Protein 5DN4 (pdb70)

Sequence (159 aa):
MDSKDFLARLSLPARLASEQSGVPHHLILAQAALESGWGQRQILRENGEPSYNVFGVKATASWKGPVTEITTTKKVKAKFRVYSSYLEALSDYVALLTRNPRYAAVTTAATAEQGAVALQNAGYATDPNYARKLTSMIQQLKAMSEKVSKTYSANLDNL

InterPro domains:
  IPR002901 Mannosyl-glycoprotein endo-beta-N-acetylglucosamidase-like domain [PF01832] (163-298)
  IPR002901 Mannosyl-glycoprotein endo-beta-N-acetylglucosamidase-like domain [SM00047] (145-309)
  IPR013377 Peptidoglycan hydrolase FlgJ [TIGR02541] (12-298)
  IPR019301 Flagellar protein FlgJ, N-terminal [PF10135] (50-97)
  IPR051056 Glycosyl Hydrolase Family 73 [PTHR33308] (36-301)

Secondary structure (DSSP, 8-state):
--HHHHHHHHHHHHHHHHHHH---HHHHHHHHHHHHTTTTS--B-TTS-B---TT-PBP-TT--S-EEEEEE---EEEEEE--SSHHHHHHHHHHHHHHSGGGHHHHT-SSHHHHHHHHHHHTS-SSHHHHHHHHHHHHHHHHHHHHHHHHHHHHHT--

Structure (mmCIF, N/CA/C/O backbone):
data_5DN4
#
_entry.id   5DN4
#
_cell.length_a   38.790
_cell.length_b   43.630
_cell.length_c   107.930
_cell.angle_alpha   90.00
_cell.angle_beta   90.00
_cell.angle_gamma   90.00
#
_symmetry.space_group_name_H-M   'P 21 21 21'
#
loop_
_entity.id
_entity.type
_entity.pdbx_description
1 polymer 'Peptidoglycan hydrolase FlgJ'
2 non-polymer 'IODIDE ION'
3 non-polymer 'CHLORIDE ION'
4 water water
#
loop_
_atom_site.group_PDB
_atom_site.id
_atom_site.type_symbol
_atom_site.label_atom_id
_atom_site.label_alt_id
_atom_site.label_comp_id
_atom_site.label_asym_id
_atom_site.label_entity_id
_atom_site.label_seq_id
_atom_site.pdbx_PDB_ins_code
_atom_site.Cartn_x
_atom_site.Cartn_y
_atom_site.Cartn_z
_atom_site.occupancy
_atom_site.B_iso_or_equiv
_atom_site.auth_seq_id
_atom_site.auth_comp_id
_atom_site.auth_asym_id
_atom_site.auth_atom_id
_atom_site.pdbx_PDB_model_num
ATOM 1 N N . MET A 1 1 ? 27.536 39.837 31.332 1.00 39.86 -1 MET A N 1
ATOM 2 C CA . MET A 1 1 ? 28.464 39.175 30.374 1.00 42.03 -1 MET A CA 1
ATOM 3 C C . MET A 1 1 ? 27.908 39.329 28.949 1.00 38.09 -1 MET A C 1
ATOM 4 O O . MET A 1 1 ? 26.856 39.981 28.748 1.00 30.49 -1 MET A O 1
ATOM 20 N N . ASP A 1 2 ? 28.596 38.757 27.957 1.00 29.81 0 ASP A N 1
ATOM 21 C CA . ASP A 1 2 ? 28.102 38.852 26.573 1.00 26.34 0 ASP A CA 1
ATOM 22 C C . ASP A 1 2 ? 26.799 38.053 26.472 1.00 21.18 0 ASP A C 1
ATOM 23 O O . ASP A 1 2 ? 26.646 37.030 27.131 1.00 21.33 0 ASP A O 1
ATOM 32 N N . SER A 1 3 ? 25.884 38.530 25.645 1.00 20.76 1 SER A N 1
ATOM 33 C CA . SER A 1 3 ? 24.593 37.868 25.499 1.00 20.28 1 SER A CA 1
ATOM 34 C C . SER A 1 3 ? 24.737 36.401 25.085 1.00 21.48 1 SER A C 1
ATOM 35 O O . SER A 1 3 ? 24.007 35.551 25.570 1.00 19.41 1 SER A O 1
ATOM 43 N N . LYS A 1 4 ? 25.655 36.100 24.174 1.00 18.30 2 LYS A N 1
ATOM 44 C CA . LYS A 1 4 ? 25.845 34.711 23.739 1.00 24.89 2 LYS A CA 1
ATOM 45 C C . LYS A 1 4 ? 26.297 33.827 24.882 1.00 19.73 2 LYS A C 1
ATOM 46 O O . LYS A 1 4 ? 25.836 32.704 25.005 1.00 21.11 2 LYS A O 1
ATOM 65 N N . ASP A 1 5 ? 27.182 34.350 25.718 1.00 19.39 3 ASP A N 1
ATOM 66 C CA . ASP A 1 5 ? 27.700 33.596 26.857 1.00 22.26 3 ASP A CA 1
ATOM 67 C C . ASP A 1 5 ? 26.596 33.359 27.881 1.00 21.56 3 ASP A C 1
ATOM 68 O O . ASP A 1 5 ? 26.480 32.274 28.425 1.00 21.62 3 ASP A O 1
ATOM 77 N N . PHE A 1 6 ? 25.785 34.390 28.116 1.00 19.05 4 PHE A N 1
ATOM 78 C CA . PHE A 1 6 ? 24.669 34.300 29.047 1.00 21.59 4 PHE A CA 1
ATOM 79 C C . PHE A 1 6 ? 23.707 33.218 28.589 1.00 20.81 4 PHE A C 1
ATOM 80 O O . PHE A 1 6 ? 23.361 32.338 29.374 1.00 19.69 4 PHE A O 1
ATOM 97 N N . LEU A 1 7 ? 23.303 33.259 27.320 1.00 17.72 5 LEU A N 1
ATOM 98 C CA . LEU A 1 7 ? 22.387 32.274 26.782 1.00 20.14 5 LEU A CA 1
ATOM 99 C C . LEU A 1 7 ? 23.005 30.873 26.910 1.00 21.01 5 LEU A C 1
ATOM 100 O O . LEU A 1 7 ? 22.322 29.916 27.238 1.00 20.16 5 LEU A O 1
ATOM 116 N N . ALA A 1 8 ? 24.301 30.751 26.650 1.00 17.90 6 ALA A N 1
ATOM 117 C CA . ALA A 1 8 ? 24.934 29.436 26.727 1.00 21.21 6 ALA A CA 1
ATOM 118 C C . ALA A 1 8 ? 24.915 28.862 28.149 1.00 19.70 6 ALA A C 1
ATOM 119 O O . ALA A 1 8 ? 24.770 27.647 28.330 1.00 23.24 6 ALA A O 1
ATOM 126 N N . ARG A 1 9 ? 25.033 29.729 29.147 1.00 18.06 7 ARG A N 1
ATOM 127 C CA . ARG A 1 9 ? 25.013 29.320 30.544 1.00 19.14 7 ARG A CA 1
ATOM 128 C C . ARG A 1 9 ? 23.625 29.008 31.065 1.00 20.43 7 ARG A C 1
ATOM 129 O O . ARG A 1 9 ? 23.478 28.177 31.941 1.00 23.20 7 ARG A O 1
ATOM 150 N N . LEU A 1 10 ? 22.617 29.711 30.564 1.00 17.05 8 LEU A N 1
ATOM 151 C CA . LEU A 1 10 ? 21.295 29.672 31.210 1.00 19.57 8 LEU A CA 1
ATOM 152 C C . LEU A 1 10 ? 20.272 28.879 30.422 1.00 19.90 8 LEU A C 1
ATOM 153 O O . LEU A 1 10 ? 19.214 28.556 30.954 1.00 17.15 8 LEU A O 1
ATOM 169 N N . SER A 1 11 ? 20.551 28.573 29.160 1.00 18.72 9 SER A N 1
ATOM 170 C CA . SER A 1 11 ? 19.553 27.880 28.354 1.00 22.80 9 SER A CA 1
ATOM 171 C C . SER A 1 11 ? 19.100 26.549 28.995 1.00 20.19 9 SER A C 1
ATOM 172 O O . SER A 1 11 ? 17.902 26.302 29.149 1.00 19.52 9 SER A O 1
ATOM 180 N N . LEU A 1 12 ? 20.035 25.690 29.369 1.00 17.18 10 LEU A N 1
ATOM 181 C CA . LEU A 1 12 ? 19.671 24.378 29.896 1.00 21.37 10 LEU A CA 1
ATOM 182 C C . LEU A 1 12 ? 18.928 24.500 31.240 1.00 19.92 10 LEU A C 1
ATOM 183 O O . LEU A 1 12 ? 17.853 23.936 31.378 1.00 21.17 10 LEU A O 1
ATOM 199 N N . PRO A 1 13 ? 19.483 25.252 32.219 1.00 18.80 11 PRO A N 1
ATOM 200 C CA . PRO A 1 13 ? 18.683 25.402 33.447 1.00 21.69 11 PRO A CA 1
ATOM 201 C C . PRO A 1 13 ? 17.290 26.014 33.243 1.00 21.67 11 PRO A C 1
ATOM 202 O O . PRO A 1 13 ? 16.343 25.580 33.933 1.00 21.41 11 PRO A O 1
ATOM 213 N N . ALA A 1 14 ? 17.121 26.958 32.321 1.00 19.52 12 ALA A N 1
ATOM 214 C CA . ALA A 1 14 ? 15.776 27.507 32.070 1.00 17.73 12 ALA A CA 1
ATOM 215 C C . ALA A 1 14 ? 14.854 26.461 31.450 1.00 19.20 12 ALA A C 1
ATOM 216 O O . ALA A 1 14 ? 13.648 26.386 31.766 1.00 18.50 12 ALA A O 1
ATOM 223 N N . ARG A 1 15 ? 15.401 25.633 30.576 1.00 19.14 13 ARG A N 1
ATOM 224 C CA . ARG A 1 15 ? 14.596 24.562 29.978 1.00 19.27 13 ARG A CA 1
ATOM 225 C C . ARG A 1 15 ? 14.100 23.608 31.047 1.00 18.45 13 ARG A C 1
ATOM 226 O O . ARG A 1 15 ? 12.928 23.224 31.058 1.00 19.07 13 ARG A O 1
ATOM 247 N N . LEU A 1 16 ? 14.995 23.203 31.943 1.00 17.33 14 LEU A N 1
ATOM 248 C CA . LEU A 1 16 ? 14.643 22.256 32.993 1.00 21.42 14 LEU A CA 1
ATOM 249 C C . LEU A 1 16 ? 13.658 22.879 33.973 1.00 21.97 14 LEU A C 1
ATOM 250 O O . LEU A 1 16 ? 12.672 22.246 34.359 1.00 21.39 14 LEU A O 1
ATOM 266 N N . ALA A 1 17 ? 13.881 24.134 34.340 1.00 19.67 15 ALA A N 1
ATOM 267 C CA . ALA A 1 17 ? 12.921 24.842 35.193 1.00 20.67 15 ALA A CA 1
ATOM 268 C C . ALA A 1 17 ? 11.545 24.960 34.513 1.00 23.16 15 ALA A C 1
ATOM 269 O O . ALA A 1 17 ? 10.492 24.867 35.177 1.00 21.88 15 ALA A O 1
ATOM 276 N N . SER A 1 18 ? 11.532 25.188 33.203 1.00 17.44 16 SER A N 1
ATOM 277 C CA . SER A 1 18 ? 10.299 25.229 32.438 1.00 19.85 16 SER A CA 1
ATOM 278 C C . SER A 1 18 ? 9.564 23.882 32.474 1.00 22.67 16 SER A C 1
ATOM 279 O O . SER A 1 18 ? 8.333 23.845 32.623 1.00 22.23 16 SER A O 1
ATOM 287 N N . GLU A 1 19 ? 10.302 22.777 32.328 1.00 21.21 17 GLU A N 1
ATOM 288 C CA . GLU A 1 19 ? 9.682 21.446 32.429 1.00 21.18 17 GLU A CA 1
ATOM 289 C C . GLU A 1 19 ? 9.042 21.198 33.791 1.00 23.87 17 GLU A C 1
ATOM 290 O O . GLU A 1 19 ? 7.954 20.605 33.875 1.00 25.80 17 GLU A O 1
ATOM 302 N N . GLN A 1 20 ? 9.694 21.655 34.843 1.00 22.93 18 GLN A N 1
ATOM 303 C CA . GLN A 1 20 ? 9.211 21.449 36.215 1.00 24.20 18 GLN A CA 1
ATOM 304 C C . GLN A 1 20 ? 7.915 22.231 36.458 1.00 29.39 18 GLN A C 1
ATOM 305 O O . GLN A 1 20 ? 6.991 21.725 37.084 1.00 28.82 18 GLN A O 1
ATOM 319 N N . SER A 1 21 ? 7.843 23.449 35.928 1.00 23.19 19 SER A N 1
ATOM 320 C C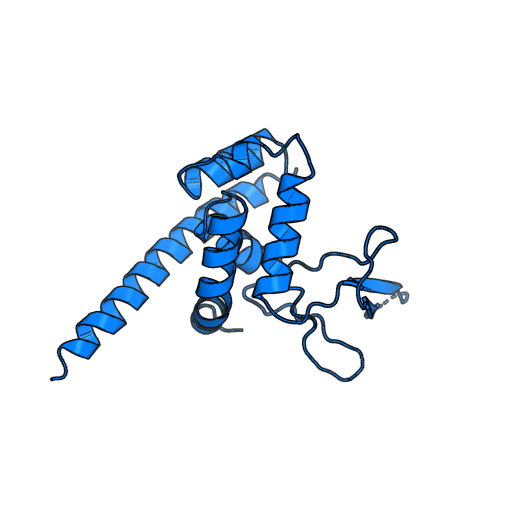A . SER A 1 21 ? 6.808 24.422 36.336 1.00 23.07 19 SER A CA 1
ATOM 321 C C . SER A 1 21 ? 5.711 24.685 35.321 1.00 23.41 19 SER A C 1
ATOM 322 O O . SER A 1 21 ? 4.620 25.169 35.685 1.00 25.08 19 SER A O 1
ATOM 330 N N . GLY A 1 22 ? 5.973 24.382 34.053 1.00 21.47 20 GLY A N 1
ATOM 331 C CA . GLY A 1 22 ? 5.130 24.822 32.959 1.00 23.18 20 GLY A CA 1
ATOM 332 C C . GLY A 1 22 ? 5.345 26.237 32.426 1.00 22.83 20 GLY A C 1
ATOM 333 O O . GLY A 1 22 ? 4.785 26.597 31.393 1.00 24.15 20 GLY A O 1
ATOM 337 N N . VAL A 1 23 ? 6.125 27.056 33.125 1.00 21.88 21 VAL A N 1
ATOM 338 C CA . VAL A 1 23 ? 6.463 28.400 32.647 1.00 22.05 21 VAL A CA 1
ATOM 339 C C . VAL A 1 23 ? 7.314 28.256 31.375 1.00 24.04 21 VAL A C 1
ATOM 340 O O . VAL A 1 23 ? 8.292 27.523 31.399 1.00 22.33 21 VAL A O 1
ATOM 353 N N . PRO A 1 24 ? 6.951 28.929 30.270 1.00 21.13 22 PRO A N 1
ATOM 354 C CA . PRO A 1 24 ? 7.720 28.763 29.030 1.00 20.70 22 PRO A CA 1
ATOM 355 C C . PRO A 1 24 ? 9.234 29.044 29.168 1.00 20.88 22 PRO A C 1
ATOM 356 O O . PRO A 1 24 ? 9.692 30.014 29.814 1.00 19.97 22 PRO A O 1
ATOM 367 N N . HIS A 1 25 ? 9.997 28.135 28.564 1.00 20.64 23 HIS A N 1
ATOM 368 C CA . HIS A 1 25 ? 11.4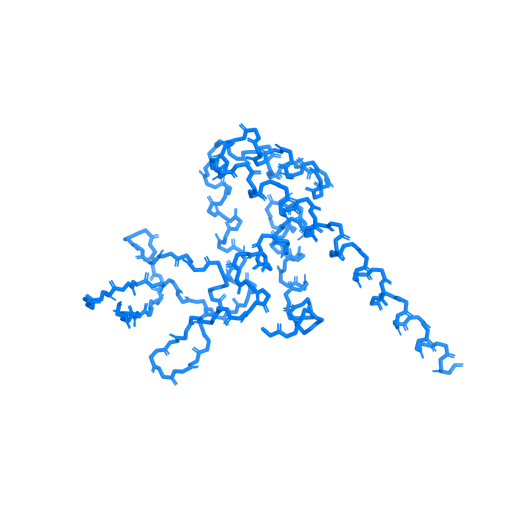71 28.177 28.511 1.00 22.02 23 HIS A CA 1
ATOM 369 C C . HIS A 1 25 ? 12.013 29.582 28.241 1.00 22.61 23 HIS A C 1
ATOM 370 O O . HIS A 1 25 ? 12.787 30.147 29.039 1.00 17.62 23 HIS A O 1
ATOM 384 N N . HIS A 1 26 ? 11.616 30.166 27.119 1.00 19.21 24 HIS A N 1
ATOM 385 C CA . HIS A 1 26 ? 12.188 31.450 26.754 1.00 20.30 24 HIS A CA 1
ATOM 386 C C . HIS A 1 26 ? 11.579 32.611 27.529 1.00 20.54 24 HIS A C 1
ATOM 387 O O . HIS A 1 26 ? 12.145 33.681 27.536 1.00 19.64 24 HIS A O 1
ATOM 401 N N . LEU A 1 27 ? 10.457 32.416 28.222 1.00 20.10 25 LEU A N 1
ATOM 402 C CA . LEU A 1 27 ? 10.000 33.473 29.108 1.00 18.76 25 LEU A CA 1
ATOM 403 C C . LEU A 1 27 ? 10.929 33.610 30.318 1.00 16.52 25 LEU A C 1
ATOM 404 O O . LEU A 1 27 ? 11.294 34.726 30.700 1.00 17.59 25 LEU A O 1
ATOM 420 N N . ILE A 1 28 ? 11.277 32.481 30.938 1.00 18.73 26 ILE A N 1
ATOM 421 C CA . ILE A 1 28 ? 12.233 32.450 32.044 1.00 16.63 26 ILE A CA 1
ATOM 422 C C . ILE A 1 28 ? 13.548 33.090 31.610 1.00 18.05 26 ILE A C 1
ATOM 423 O O . ILE A 1 28 ? 14.118 33.927 32.331 1.00 16.90 26 ILE A O 1
ATOM 439 N N . LEU A 1 29 ? 14.020 32.692 30.434 1.00 19.79 27 LEU A N 1
ATOM 440 C CA . LEU A 1 29 ? 15.307 33.207 29.944 1.00 19.51 27 LEU A CA 1
ATOM 441 C C . LEU A 1 29 ? 15.249 34.697 29.720 1.00 20.92 27 LEU A C 1
ATOM 442 O O . LEU A 1 29 ? 16.176 35.437 30.055 1.00 18.77 27 LEU A O 1
ATOM 458 N N . ALA A 1 30 ? 14.151 35.139 29.106 1.00 19.11 28 ALA A N 1
ATOM 459 C CA . ALA A 1 30 ? 13.986 36.547 28.810 1.00 18.03 28 ALA A CA 1
ATOM 460 C C . ALA A 1 30 ? 13.938 37.343 30.087 1.00 18.61 28 ALA A C 1
ATOM 461 O O . ALA A 1 30 ? 14.591 38.386 30.182 1.00 18.55 28 ALA A O 1
ATOM 468 N N . GLN A 1 31 ? 13.157 36.907 31.081 1.00 18.01 29 GLN A N 1
ATOM 469 C CA . GLN A 1 31 ? 13.122 37.649 32.318 1.00 16.51 29 GLN A CA 1
ATOM 470 C C .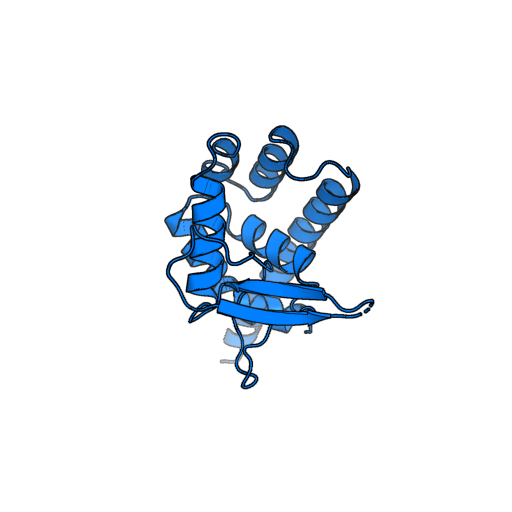 GLN A 1 31 ? 14.477 37.666 33.020 1.00 19.77 29 GLN A C 1
ATOM 471 O O . GLN A 1 31 ? 14.872 38.677 33.591 1.00 19.37 29 GLN A O 1
ATOM 485 N N . ALA A 1 32 ? 15.205 36.560 32.949 1.00 20.34 30 ALA A N 1
ATOM 486 C CA . ALA A 1 32 ? 16.517 36.513 33.581 1.00 17.63 30 ALA A CA 1
ATOM 487 C C . ALA A 1 32 ? 17.502 37.462 32.870 1.00 18.58 30 ALA A C 1
ATOM 488 O O . ALA A 1 32 ? 18.246 38.198 33.525 1.00 21.04 30 ALA A O 1
ATOM 495 N N . ALA A 1 33 ? 17.507 37.437 31.548 1.00 19.37 31 ALA A N 1
ATOM 496 C CA . ALA A 1 33 ? 18.384 38.333 30.773 1.00 19.90 31 ALA A CA 1
ATOM 497 C C . ALA A 1 33 ? 18.037 39.771 31.063 1.00 20.59 31 ALA A C 1
ATOM 498 O O . ALA A 1 33 ? 18.892 40.625 31.331 1.00 20.47 31 ALA A O 1
ATOM 505 N N . LEU A 1 34 ? 16.740 40.051 31.019 1.00 21.52 32 LEU A N 1
ATOM 506 C CA . LEU A 1 34 ? 16.311 41.392 31.146 1.00 22.64 32 LEU A CA 1
ATOM 507 C C . LEU A 1 34 ? 16.661 41.918 32.517 1.00 24.65 32 LEU A C 1
ATOM 508 O O . LEU A 1 34 ? 17.272 42.986 32.643 1.00 26.26 32 LEU A O 1
ATOM 524 N N . GLU A 1 35 ? 16.341 41.163 33.564 1.00 23.74 33 GLU A N 1
ATOM 525 C CA . GLU A 1 35 ? 16.498 41.673 34.902 1.00 24.22 33 GLU A CA 1
ATOM 526 C C . GLU A 1 35 ? 17.942 41.640 35.440 1.00 29.76 33 GLU A C 1
ATOM 527 O O . GLU A 1 35 ? 18.277 42.408 36.328 1.00 27.76 33 GLU A O 1
ATOM 539 N N . SER A 1 36 ? 18.811 40.799 34.879 1.00 26.63 34 SER A N 1
ATOM 540 C CA . SER A 1 36 ? 20.191 40.745 35.324 1.00 25.76 34 SER A CA 1
ATOM 541 C C . SER A 1 36 ? 21.128 41.527 34.414 1.00 23.01 34 SER A C 1
ATOM 542 O O . SER A 1 36 ? 22.335 41.548 34.669 1.00 24.63 34 SER A O 1
ATOM 550 N N . GLY A 1 37 ? 20.591 42.105 33.339 1.00 21.01 35 GLY A N 1
ATOM 551 C CA . GLY A 1 37 ? 21.412 42.685 32.296 1.00 25.02 35 GLY A CA 1
ATOM 552 C C . GLY A 1 37 ? 22.336 41.666 31.643 1.00 22.72 35 GLY A C 1
ATOM 553 O O . GLY A 1 37 ? 23.531 41.932 31.470 1.00 23.59 35 GLY A O 1
ATOM 557 N N . TRP A 1 38 ? 21.781 40.530 31.234 1.00 16.12 36 TRP A N 1
ATOM 558 C CA . TRP A 1 38 ? 22.548 39.428 30.628 1.00 22.47 36 TRP A CA 1
ATOM 559 C C . TRP A 1 38 ? 23.742 39.038 31.509 1.00 22.44 36 TRP A C 1
ATOM 560 O O . TRP A 1 38 ? 24.871 38.833 31.023 1.00 26.13 36 TRP A O 1
ATOM 581 N N . GLY A 1 39 ? 23.471 38.965 32.804 1.00 19.99 37 GLY A N 1
ATOM 582 C CA . GLY A 1 39 ? 24.448 38.533 33.766 1.00 24.63 37 GLY A CA 1
ATOM 583 C C . GLY A 1 39 ? 25.405 39.626 34.197 1.00 28.19 37 GLY A C 1
ATOM 584 O O . GLY A 1 39 ? 26.348 39.330 34.932 1.00 29.44 37 GLY A O 1
ATOM 588 N N . GLN A 1 40 ? 25.200 40.870 33.764 1.00 27.94 38 GLN A N 1
ATOM 589 C CA . GLN A 1 40 ? 26.112 41.946 34.206 1.00 29.76 38 GLN A CA 1
ATOM 590 C C . GLN A 1 40 ? 25.952 42.169 35.702 1.00 30.29 38 GLN A C 1
ATOM 591 O O . GLN A 1 40 ? 26.922 42.428 36.400 1.00 35.08 38 GLN A O 1
ATOM 595 N N . ARG A 1 41 ? 24.728 42.056 36.199 1.00 31.06 39 ARG A N 1
ATOM 596 C CA . ARG A 1 41 ? 24.504 42.074 37.638 1.00 36.22 39 ARG A CA 1
ATOM 597 C C . ARG A 1 41 ? 24.960 40.723 38.171 1.00 40.00 39 ARG A C 1
ATOM 598 O O . ARG A 1 41 ? 24.373 39.691 37.836 1.00 43.41 39 ARG A O 1
ATOM 619 N N . GLN A 1 42 ? 26.026 40.723 38.959 1.00 36.11 40 GLN A N 1
ATOM 620 C CA . GLN A 1 42 ? 26.458 39.509 39.652 1.00 36.28 40 GLN A CA 1
ATOM 621 C C . GLN A 1 42 ? 26.240 39.760 41.144 1.00 38.17 40 GLN A C 1
ATOM 622 O O . GLN A 1 42 ? 26.458 40.863 41.632 1.00 48.06 40 GLN A O 1
ATOM 636 N N . ILE A 1 43 ? 25.717 38.756 41.831 1.00 26.14 41 ILE A N 1
ATOM 637 C CA . ILE A 1 43 ? 25.537 38.801 43.280 1.00 23.27 41 ILE A CA 1
ATOM 638 C C . ILE A 1 43 ? 26.425 37.693 43.819 1.00 25.35 41 ILE A C 1
ATOM 639 O O . ILE A 1 43 ? 26.118 36.505 43.678 1.00 26.30 41 ILE A O 1
ATOM 655 N N . LEU A 1 44 ? 27.565 38.090 44.375 1.00 25.22 42 LEU A N 1
ATOM 656 C CA . LEU A 1 44 ? 28.548 37.123 44.855 1.00 21.59 42 LEU A CA 1
ATOM 657 C C . LEU A 1 44 ? 28.432 36.854 46.346 1.00 24.27 42 LEU A C 1
ATOM 658 O O . LEU A 1 44 ? 27.978 37.696 47.112 1.00 25.82 42 LEU A O 1
ATOM 674 N N . ARG A 1 45 ? 28.826 35.651 46.734 1.00 22.50 43 ARG A N 1
ATOM 675 C CA . ARG A 1 45 ? 28.999 35.304 48.124 1.00 23.51 43 ARG A CA 1
ATOM 676 C C . ARG A 1 45 ? 30.184 36.083 48.671 1.00 24.12 43 ARG A C 1
ATOM 677 O O . ARG A 1 45 ? 30.950 36.658 47.915 1.00 24.32 43 ARG A O 1
ATOM 698 N N . GLU A 1 46 ? 30.321 36.100 49.990 1.00 24.61 44 GLU A N 1
ATOM 699 C CA . GLU A 1 46 ? 31.363 36.868 50.663 1.00 26.47 44 GLU A CA 1
ATOM 700 C C . GLU A 1 46 ? 32.777 36.498 50.203 1.00 27.37 44 GLU A C 1
ATOM 701 O O . GLU A 1 46 ? 33.634 37.366 50.077 1.00 29.14 44 GLU A O 1
ATOM 713 N N . ASN A 1 47 ? 33.008 35.216 49.940 1.00 25.53 45 ASN A N 1
ATOM 714 C CA . ASN A 1 47 ? 34.301 34.751 49.437 1.00 27.02 45 ASN A CA 1
ATOM 715 C C . ASN A 1 47 ? 34.457 34.858 47.913 1.00 30.88 45 ASN A C 1
ATOM 716 O O . ASN A 1 47 ? 35.456 34.390 47.362 1.00 28.48 45 ASN A O 1
ATOM 727 N N . GLY A 1 48 ? 33.476 35.444 47.231 1.00 24.66 46 GLY A N 1
ATOM 728 C CA . GLY A 1 48 ? 33.570 35.654 45.796 1.00 31.15 46 GLY A CA 1
ATOM 729 C C . GLY A 1 48 ? 32.881 34.628 44.906 1.00 26.60 46 GLY A C 1
ATOM 730 O O . GLY A 1 48 ? 32.789 34.823 43.691 1.00 28.50 46 GLY A O 1
ATOM 734 N N . GLU A 1 49 ? 32.417 33.531 45.484 1.00 24.62 47 GLU A N 1
ATOM 735 C CA . GLU A 1 49 ? 31.768 32.504 44.693 1.00 25.24 47 GLU A CA 1
ATOM 736 C C . GLU A 1 49 ? 30.452 33.063 44.158 1.00 23.96 47 GLU A C 1
ATOM 737 O O . GLU A 1 49 ? 29.850 33.919 44.801 1.00 22.42 47 GLU A O 1
ATOM 749 N N . PRO A 1 50 ? 29.998 32.575 42.996 1.00 22.33 48 PRO A N 1
ATOM 750 C CA . PRO A 1 50 ? 28.666 33.017 42.560 1.00 22.19 48 PRO A CA 1
ATOM 751 C C . PRO A 1 50 ? 27.587 32.563 43.546 1.00 18.48 48 PRO A C 1
ATOM 752 O O . PRO A 1 50 ? 27.700 31.499 44.159 1.00 21.82 48 PRO A O 1
ATOM 763 N N . SER A 1 51 ? 26.552 33.377 43.674 1.00 20.74 49 SER A N 1
ATOM 764 C CA . SER A 1 51 ? 25.331 32.967 44.351 1.00 19.47 49 SER A CA 1
ATOM 765 C C . SER A 1 51 ? 24.383 32.268 43.379 1.00 23.79 49 SER A C 1
ATOM 766 O O . SER A 1 51 ? 23.433 31.603 43.814 1.00 21.96 49 SER A O 1
ATOM 774 N N . TYR A 1 52 ? 24.615 32.493 42.078 1.00 19.70 50 TYR A N 1
ATOM 775 C CA . TYR A 1 52 ? 23.755 32.030 40.981 1.00 21.73 50 TYR A CA 1
ATOM 776 C C . TYR A 1 52 ? 22.395 32.678 41.037 1.00 21.34 50 TYR A C 1
ATOM 777 O O . TYR A 1 52 ? 21.472 32.291 40.295 1.00 21.93 50 TYR A O 1
ATOM 795 N N . ASN A 1 53 ? 22.280 33.713 41.853 1.00 20.14 51 ASN A N 1
ATOM 796 C CA . ASN A 1 53 ? 20.987 34.344 42.068 1.00 25.11 51 ASN A CA 1
ATOM 797 C C . ASN A 1 53 ? 20.772 35.395 40.983 1.00 24.26 51 ASN A C 1
ATOM 798 O O . ASN A 1 53 ? 20.910 36.603 41.216 1.00 23.81 51 ASN A O 1
ATOM 809 N N . VAL A 1 54 ? 20.427 34.927 39.785 1.00 20.21 52 VAL A N 1
ATOM 810 C CA . VAL A 1 54 ? 20.326 35.797 38.635 1.00 21.12 52 VAL A CA 1
ATOM 811 C C . VAL A 1 54 ? 19.209 36.798 38.772 1.00 23.66 52 VAL A C 1
ATOM 812 O O . VAL A 1 54 ? 19.340 37.917 38.306 1.00 26.05 52 VAL A O 1
ATOM 825 N N . PHE A 1 55 ? 18.095 36.428 39.420 1.00 23.10 53 PHE A N 1
ATOM 826 C CA . PHE A 1 55 ? 17.016 37.364 39.592 1.00 19.13 53 PHE A CA 1
ATOM 827 C C . PHE A 1 55 ? 17.170 38.332 40.758 1.00 26.29 53 PHE A C 1
ATOM 828 O O . PHE A 1 55 ? 16.380 39.257 40.902 1.00 30.77 53 PHE A O 1
ATOM 845 N N . GLY A 1 56 ? 18.147 38.119 41.621 1.00 22.28 54 GLY A N 1
ATOM 846 C CA . GLY A 1 56 ? 18.282 38.989 42.784 1.00 25.62 54 GLY A CA 1
ATOM 847 C C . GLY A 1 56 ? 17.179 38.753 43.816 1.00 21.72 54 GLY A C 1
ATOM 848 O O . GLY A 1 56 ? 16.706 39.692 44.465 1.00 27.03 54 GLY A O 1
ATOM 852 N N . VAL A 1 57 ? 16.781 37.499 43.978 1.00 22.88 55 VAL A N 1
ATOM 853 C CA . VAL A 1 57 ? 15.711 37.156 44.928 1.00 20.48 55 VAL A CA 1
ATOM 854 C C . VAL A 1 57 ? 16.220 37.306 46.358 1.00 24.94 55 VAL A C 1
ATOM 855 O O . VAL A 1 57 ? 17.261 36.737 46.758 1.00 22.96 55 VAL A O 1
ATOM 868 N N . LYS A 1 58 ? 15.487 38.090 47.138 1.00 26.53 56 LYS A N 1
ATOM 869 C CA . LYS A 1 58 ? 15.941 38.407 48.481 1.00 29.31 56 LYS A CA 1
ATOM 870 C C . LYS A 1 58 ? 15.696 37.267 49.437 1.00 31.12 56 LYS A C 1
ATOM 871 O O . LYS A 1 58 ? 14.726 36.474 49.305 1.00 27.15 56 LYS A O 1
ATOM 890 N N . ALA A 1 59 ? 16.637 37.159 50.374 1.00 32.98 57 ALA A N 1
ATOM 891 C CA . ALA A 1 59 ? 16.548 36.191 51.453 1.00 28.04 57 ALA A CA 1
ATOM 892 C C . ALA A 1 59 ? 15.643 36.811 52.511 1.00 40.05 57 ALA A C 1
ATOM 893 O O . ALA A 1 59 ? 15.897 37.935 52.992 1.00 33.77 57 ALA A O 1
ATOM 900 N N . THR A 1 60 ? 14.560 36.109 52.811 1.00 33.39 58 THR A N 1
ATOM 901 C CA . THR A 1 60 ? 13.715 36.502 53.929 1.00 38.73 58 THR A CA 1
ATOM 902 C C . THR A 1 60 ? 13.493 35.283 54.780 1.00 33.69 58 THR A C 1
ATOM 903 O O . THR A 1 60 ? 14.136 34.234 54.598 1.00 29.90 58 THR A O 1
ATOM 914 N N . ALA A 1 61 ? 12.561 35.412 55.713 1.00 34.43 59 ALA A N 1
ATOM 915 C CA . ALA A 1 61 ? 12.383 34.390 56.694 1.00 30.52 59 ALA A CA 1
ATOM 916 C C . ALA A 1 61 ? 11.751 33.163 56.067 1.00 24.94 59 ALA A C 1
ATOM 917 O O . ALA A 1 61 ? 11.702 32.125 56.707 1.00 27.01 59 ALA A O 1
ATOM 924 N N . SER A 1 62 ? 11.278 33.263 54.819 1.00 25.81 60 SER A N 1
ATOM 925 C CA . SER A 1 62 ? 10.678 32.094 54.168 1.00 27.82 60 SER A CA 1
ATOM 926 C C . SER A 1 62 ? 11.706 31.266 53.410 1.00 28.56 60 SER A C 1
ATOM 927 O O . SER A 1 62 ? 11.374 30.276 52.766 1.00 29.41 60 SER A O 1
ATOM 935 N N . TRP A 1 63 ? 12.974 31.620 53.568 1.00 27.13 61 TRP A N 1
ATOM 936 C CA . TRP A 1 63 ? 14.068 30.913 52.909 1.00 28.80 61 TRP A CA 1
ATOM 937 C C . TRP A 1 63 ? 14.899 30.148 53.940 1.00 28.02 61 TRP A C 1
ATOM 938 O O . TRP A 1 63 ? 15.374 30.728 54.926 1.00 30.51 61 TRP A O 1
ATOM 959 N N . LYS A 1 64 ? 15.056 28.853 53.707 1.00 26.10 62 LYS A N 1
ATOM 960 C CA . LYS A 1 64 ? 15.820 27.984 54.602 1.00 31.28 62 LYS A CA 1
ATOM 961 C C . LYS A 1 64 ? 17.324 27.921 54.265 1.00 34.80 62 LYS A C 1
ATOM 962 O O . LYS A 1 64 ? 18.130 27.515 55.094 1.00 36.62 62 LYS A O 1
ATOM 969 N N . GLY A 1 65 ? 17.693 28.321 53.054 1.00 31.06 63 GLY A N 1
ATOM 970 C CA . GLY A 1 65 ? 19.050 28.101 52.564 1.00 30.68 63 GLY A CA 1
ATOM 971 C C . GLY A 1 65 ? 20.059 29.151 52.967 1.00 28.41 63 GLY A C 1
ATOM 972 O O . GLY A 1 65 ? 19.763 30.046 53.766 1.00 29.05 63 GLY A O 1
ATOM 976 N N . PRO A 1 66 ? 21.288 29.046 52.420 1.00 28.11 64 PRO A N 1
ATOM 977 C CA . PRO A 1 66 ? 22.311 30.070 52.654 1.00 24.63 64 PRO A CA 1
ATOM 978 C C . PRO A 1 66 ? 21.943 31.419 52.063 1.00 23.66 64 PRO A C 1
ATOM 979 O O . PRO A 1 66 ? 21.115 31.530 51.151 1.00 23.37 64 PRO A O 1
ATOM 990 N N . VAL A 1 67 ? 22.561 32.450 52.609 1.00 25.96 65 VAL A N 1
ATOM 991 C CA . VAL A 1 67 ? 22.331 33.803 52.172 1.00 23.78 65 VAL A CA 1
ATOM 992 C C . VAL A 1 67 ? 23.659 34.491 52.012 1.00 24.73 65 VAL A C 1
ATOM 993 O O . VAL A 1 67 ? 24.680 34.061 52.564 1.00 27.02 65 VAL A O 1
ATOM 1006 N N . THR A 1 68 ? 23.642 35.563 51.248 1.00 23.49 66 THR A N 1
ATOM 1007 C CA . THR A 1 68 ? 24.773 36.445 51.167 1.00 27.39 66 THR A CA 1
ATOM 1008 C C . THR A 1 68 ? 24.313 37.860 51.425 1.00 30.40 66 THR A C 1
ATOM 1009 O O . THR A 1 68 ? 23.219 38.268 51.019 1.00 31.83 66 THR A O 1
ATOM 1020 N N . GLU A 1 69 ? 25.149 38.588 52.155 1.00 32.05 67 GLU A N 1
ATOM 1021 C CA . GLU A 1 69 ? 24.859 39.956 52.561 1.00 39.34 67 GLU A CA 1
ATOM 1022 C C . GLU A 1 69 ? 25.661 40.911 51.713 1.00 39.83 67 GLU A C 1
ATOM 1023 O O . GLU A 1 69 ? 26.886 40.876 51.728 1.00 40.92 67 GLU A O 1
ATOM 1035 N N . ILE A 1 70 ? 24.961 41.745 50.956 1.00 34.66 68 ILE A N 1
ATOM 1036 C CA . ILE A 1 70 ? 25.587 42.756 50.115 1.00 41.09 68 ILE A CA 1
ATOM 1037 C C . ILE A 1 70 ? 25.346 44.125 50.727 1.00 50.16 68 ILE A C 1
ATOM 1038 O O . ILE A 1 70 ? 24.207 44.475 51.043 1.00 46.73 68 ILE A O 1
ATOM 1054 N N . THR A 1 71 ? 26.409 44.902 50.896 1.00 54.91 69 THR A N 1
ATOM 1055 C CA . THR A 1 71 ? 26.255 46.271 51.387 1.00 60.97 69 THR A CA 1
ATOM 1056 C C . THR A 1 71 ? 26.585 47.240 50.265 1.00 58.35 69 THR A C 1
ATOM 1057 O O . THR A 1 71 ? 27.672 47.189 49.694 1.00 59.71 69 THR A O 1
ATOM 1068 N N . THR A 1 72 ? 25.626 48.102 49.941 1.00 63.80 70 THR A N 1
ATOM 1069 C CA . THR A 1 72 ? 25.794 49.103 48.889 1.00 65.20 70 THR A CA 1
ATOM 1070 C C . THR A 1 72 ? 25.831 50.508 49.498 1.00 67.05 70 THR A C 1
ATOM 1071 O O . THR A 1 72 ? 25.460 50.698 50.663 1.00 66.81 70 THR A O 1
ATOM 1075 N N . THR A 1 73 ? 26.299 51.482 48.718 1.00 68.03 71 THR A N 1
ATOM 1076 C CA . THR A 1 73 ? 26.191 52.892 49.097 1.00 67.40 71 THR A CA 1
ATOM 1077 C C . THR A 1 73 ? 24.848 53.453 48.602 1.00 68.28 71 THR A C 1
ATOM 1078 O O . THR A 1 73 ? 24.791 54.435 47.855 1.00 68.32 71 THR A O 1
ATOM 1082 N N . LYS A 1 81 ? 24.638 57.275 51.589 1.00 63.94 79 LYS A N 1
ATOM 1083 C CA . LYS A 1 81 ? 24.278 56.379 52.686 1.00 62.70 79 LYS A CA 1
ATOM 1084 C C . LYS A 1 81 ? 24.604 54.921 52.344 1.00 68.66 79 LYS A C 1
ATOM 1085 O O . LYS A 1 81 ? 24.611 54.545 51.168 1.00 65.78 79 LYS A O 1
ATOM 1088 N N . LYS A 1 82 ? 24.866 54.110 53.375 1.00 67.70 80 LYS A N 1
ATOM 1089 C CA . LYS A 1 82 ? 25.194 52.686 53.202 1.00 65.95 80 LYS A CA 1
ATOM 1090 C C . LYS A 1 82 ? 23.988 51.803 53.542 1.00 69.28 80 LYS A C 1
ATOM 1091 O O . LYS A 1 82 ? 23.265 52.086 54.498 1.00 72.61 80 LYS A O 1
ATOM 1095 N N . VAL A 1 83 ? 23.781 50.731 52.771 1.00 66.28 81 VAL A N 1
ATOM 1096 C CA . VAL A 1 83 ? 22.593 49.880 52.928 1.00 61.90 81 VAL A CA 1
ATOM 1097 C C . VAL A 1 83 ? 22.910 48.397 52.730 1.00 62.90 81 VAL A C 1
ATOM 1098 O O . VAL A 1 83 ? 23.589 48.030 51.768 1.00 60.59 81 VAL A O 1
ATOM 1102 N N . LYS A 1 84 ? 22.405 47.559 53.640 1.00 58.54 82 LYS A N 1
ATOM 1103 C CA . LYS A 1 84 ? 22.698 46.119 53.639 1.00 58.06 82 LYS A CA 1
ATOM 1104 C C . LYS A 1 84 ? 21.497 45.255 53.226 1.00 59.06 82 LYS A C 1
ATOM 1105 O O . LYS A 1 84 ? 20.436 45.326 53.848 1.00 61.06 82 LYS A O 1
ATOM 1115 N N . ALA A 1 85 ? 21.684 44.407 52.214 1.00 49.70 83 ALA A N 1
ATOM 1116 C CA . ALA A 1 85 ? 20.611 43.530 51.732 1.00 46.82 83 ALA A CA 1
ATOM 1117 C C . ALA A 1 85 ? 21.032 42.056 51.730 1.00 42.16 83 ALA A C 1
ATOM 1118 O O . ALA A 1 85 ? 22.183 41.741 51.432 1.00 40.99 83 ALA A O 1
ATOM 1125 N N . LYS A 1 86 ? 20.098 41.162 52.056 1.00 35.85 84 LYS A N 1
ATOM 1126 C CA . LYS A 1 86 ? 20.374 39.722 52.063 1.00 33.87 84 LYS A CA 1
ATOM 1127 C C . LYS A 1 86 ? 19.728 39.029 50.861 1.00 32.88 84 LYS A C 1
ATOM 1128 O O . LYS A 1 86 ? 18.543 39.210 50.592 1.00 28.25 84 LYS A O 1
ATOM 1138 N N . PHE A 1 87 ? 20.517 38.223 50.153 1.00 29.01 85 PHE A N 1
ATOM 1139 C CA . PHE A 1 87 ? 20.045 37.497 48.974 1.00 23.28 85 PHE A CA 1
ATOM 1140 C C . PHE A 1 87 ? 20.184 36.012 49.164 1.00 20.95 85 PHE A C 1
ATOM 1141 O O . PHE A 1 87 ? 21.114 35.549 49.816 1.00 22.88 85 PHE A O 1
ATOM 1158 N N . ARG A 1 88 ? 19.264 35.273 48.562 1.00 21.10 86 ARG A N 1
ATOM 1159 C CA . ARG A 1 88 ? 19.344 33.830 48.511 1.00 19.59 86 ARG A CA 1
ATOM 1160 C C . ARG A 1 88 ? 20.612 33.394 47.792 1.00 16.94 86 ARG A C 1
ATOM 1161 O O . ARG A 1 88 ? 21.035 34.043 46.853 1.00 21.58 86 ARG A O 1
ATOM 1182 N N . VAL A 1 89 ? 21.203 32.322 48.285 1.00 19.84 87 VAL A N 1
ATOM 1183 C CA . VAL A 1 89 ? 22.354 31.677 47.653 1.00 19.99 87 VAL A CA 1
ATOM 1184 C C . VAL A 1 89 ? 21.927 30.307 47.179 1.00 21.37 87 VAL A C 1
ATOM 1185 O O . VAL A 1 89 ? 21.322 29.537 47.924 1.00 21.94 87 VAL A O 1
ATOM 1198 N N . TYR A 1 90 ? 22.215 30.032 45.910 1.00 21.12 88 TYR A N 1
ATOM 1199 C CA . TYR A 1 90 ? 21.942 28.749 45.289 1.00 21.09 88 TYR A CA 1
ATOM 1200 C C . TYR A 1 90 ? 23.210 27.998 44.949 1.00 25.77 88 TYR A C 1
ATOM 1201 O O . TYR A 1 90 ? 24.276 28.597 44.873 1.00 26.10 88 TYR A O 1
ATOM 1219 N N . SER A 1 91 ? 23.090 26.692 44.724 1.00 26.12 89 SER A N 1
ATOM 1220 C CA . SER A 1 91 ? 24.244 25.866 44.360 1.00 28.13 89 SER A CA 1
ATOM 1221 C C . SER A 1 91 ? 24.479 25.825 42.848 1.00 27.64 89 SER A C 1
ATOM 1222 O O . SER A 1 91 ? 25.520 25.354 42.387 1.00 28.36 89 SER A O 1
ATOM 1230 N N . SER A 1 92 ? 23.521 26.331 42.077 1.00 22.59 90 SER A N 1
ATOM 1231 C CA . SER A 1 92 ? 23.579 26.276 40.609 1.00 23.15 90 SER A CA 1
ATOM 1232 C C . SER A 1 92 ? 22.538 27.170 39.986 1.00 23.52 90 SER A C 1
ATOM 1233 O O . SER A 1 92 ? 21.570 27.540 40.659 1.00 22.87 90 SER A O 1
ATOM 1241 N N . TYR A 1 93 ? 22.696 27.490 38.696 1.00 21.09 91 TYR A N 1
ATOM 1242 C CA . TYR A 1 93 ? 21.649 28.213 37.990 1.00 21.01 91 TYR A CA 1
ATOM 1243 C C . TYR A 1 93 ? 20.352 27.409 37.954 1.00 21.02 91 TYR A C 1
ATOM 1244 O O . TYR A 1 93 ? 19.274 27.998 37.996 1.00 20.63 91 TYR A O 1
ATOM 1262 N N . LEU A 1 94 ? 20.456 26.084 37.874 1.00 20.85 92 LEU A N 1
ATOM 1263 C CA . LEU A 1 94 ? 19.253 25.257 37.838 1.00 22.21 92 LEU A CA 1
ATOM 1264 C C . LEU A 1 94 ? 18.476 25.437 39.134 1.00 24.01 92 LEU A C 1
ATOM 1265 O O . LEU A 1 94 ? 17.247 25.616 39.122 1.00 22.67 92 LEU A O 1
ATOM 1281 N N . GLU A 1 95 ? 19.182 25.428 40.260 1.00 23.86 93 GLU A N 1
ATOM 1282 C CA . GLU A 1 95 ? 18.504 25.641 41.535 1.00 25.16 93 GLU A CA 1
ATOM 1283 C C . GLU A 1 95 ? 17.899 27.033 41.588 1.00 23.09 93 GLU A C 1
ATOM 1284 O O . GLU A 1 95 ? 16.756 27.202 42.042 1.00 20.80 93 GLU A O 1
ATOM 1296 N N . ALA A 1 96 ? 18.626 28.035 41.106 1.00 20.25 94 ALA A N 1
ATOM 1297 C CA . ALA A 1 96 ? 18.105 29.396 41.098 1.00 20.71 94 ALA A CA 1
ATOM 1298 C C . ALA A 1 96 ? 16.833 29.547 40.256 1.00 22.16 94 ALA A C 1
ATOM 1299 O O . ALA A 1 96 ? 15.831 30.123 40.709 1.00 21.96 94 ALA A O 1
ATOM 1306 N N . LEU A 1 97 ? 16.850 29.045 39.028 1.00 18.98 95 LEU A N 1
ATOM 1307 C CA . LEU A 1 97 ? 15.686 29.229 38.180 1.00 20.23 95 LEU A CA 1
ATOM 1308 C C . LEU A 1 97 ? 14.519 28.343 38.660 1.00 20.00 95 LEU A C 1
ATOM 1309 O O . LEU A 1 97 ? 13.345 28.736 38.534 1.00 20.70 95 LEU A O 1
ATOM 1325 N N . SER A 1 98 ? 14.847 27.178 39.226 1.00 20.57 96 SER A N 1
ATOM 1326 C CA . SER A 1 98 ? 13.819 26.298 39.816 1.00 22.96 96 SER A CA 1
ATOM 1327 C C . SER A 1 98 ? 13.132 27.026 40.952 1.00 21.84 96 SER A C 1
ATOM 1328 O O . SER A 1 98 ? 11.894 26.975 41.072 1.00 24.05 96 SER A O 1
ATOM 1336 N N . ASP A 1 99 ? 13.901 27.731 41.780 1.00 20.51 97 ASP A N 1
ATOM 1337 C CA . ASP A 1 99 ? 13.317 28.499 42.891 1.00 23.09 97 ASP A CA 1
ATOM 1338 C C . ASP A 1 99 ? 12.486 29.651 42.366 1.00 23.93 97 ASP A C 1
ATOM 1339 O O . ASP A 1 99 ? 11.420 29.953 42.901 1.00 21.67 97 ASP A O 1
ATOM 1348 N N . TYR A 1 100 ? 12.939 30.288 41.288 1.00 22.39 98 TYR A N 1
ATOM 1349 C CA . TYR A 1 100 ? 12.181 31.403 40.737 1.00 19.04 98 TYR A CA 1
ATOM 1350 C C . TYR A 1 100 ? 10.799 30.970 40.224 1.00 21.60 98 TYR A C 1
ATOM 1351 O O . TYR A 1 100 ? 9.789 31.623 40.508 1.00 22.59 98 TYR A O 1
ATOM 1369 N N . VAL A 1 101 ? 10.729 29.886 39.455 1.00 20.69 99 VAL A N 1
ATOM 1370 C CA . VAL A 1 101 ? 9.426 29.454 38.919 1.00 21.77 99 VAL A CA 1
ATOM 1371 C C . VAL A 1 101 ? 8.548 28.867 40.035 1.00 21.20 99 VAL A C 1
ATOM 1372 O O . VAL A 1 101 ? 7.318 28.960 39.969 1.00 24.48 99 VAL A O 1
ATOM 1385 N N . ALA A 1 102 ? 9.160 28.322 41.080 1.00 20.06 100 ALA A N 1
ATOM 1386 C CA . ALA A 1 102 ? 8.397 27.888 42.270 1.00 23.66 100 ALA A CA 1
ATOM 1387 C C . ALA A 1 102 ? 7.733 29.082 42.941 1.00 27.92 100 ALA A C 1
ATOM 1388 O O . ALA A 1 102 ? 6.592 28.988 43.389 1.00 25.36 100 ALA A O 1
ATOM 1395 N N . LEU A 1 103 ? 8.440 30.209 43.008 1.00 23.43 101 LEU A N 1
ATOM 1396 C CA . LEU A 1 103 ? 7.910 31.406 43.637 1.00 26.61 101 LEU A CA 1
ATOM 1397 C C . LEU A 1 103 ? 6.770 31.936 42.799 1.00 31.32 101 LEU A C 1
ATOM 1398 O O . LEU A 1 103 ? 5.757 32.377 43.326 1.00 33.45 101 LEU A O 1
ATOM 1414 N N . LEU A 1 104 ? 6.925 31.865 41.484 1.00 27.92 102 LEU A N 1
ATOM 1415 C CA . LEU A 1 104 ? 5.868 32.248 40.562 1.00 29.75 102 LEU A CA 1
ATOM 1416 C C . LEU A 1 104 ? 4.659 31.339 40.732 1.00 32.63 102 LEU A C 1
ATOM 1417 O O . LEU A 1 104 ? 3.517 31.801 40.806 1.00 37.05 102 LEU A O 1
ATOM 1433 N N . THR A 1 105 ? 4.924 30.040 40.801 1.00 31.19 103 THR A N 1
ATOM 1434 C CA . THR A 1 105 ? 3.896 29.008 40.948 1.00 32.76 103 THR A CA 1
ATOM 1435 C C . THR A 1 105 ? 3.098 29.163 42.248 1.00 33.15 103 THR A C 1
ATOM 1436 O O . THR A 1 105 ? 1.912 28.842 42.311 1.00 35.29 103 THR A O 1
ATOM 1447 N N . ARG A 1 106 ? 3.770 29.656 43.280 1.00 31.56 104 ARG A N 1
ATOM 1448 C CA . ARG A 1 106 ? 3.208 29.747 44.624 1.00 34.53 104 ARG A CA 1
ATOM 1449 C C . ARG A 1 106 ? 2.101 30.799 44.698 1.00 37.44 104 ARG A C 1
ATOM 1450 O O . ARG A 1 106 ? 1.239 30.753 45.573 1.00 35.15 104 ARG A O 1
ATOM 1459 N N . ASN A 1 107 ? 2.144 31.748 43.772 1.00 30.80 105 ASN A N 1
ATOM 1460 C CA . ASN A 1 107 ? 1.257 32.894 43.775 1.00 30.22 105 ASN A CA 1
ATOM 1461 C C . ASN A 1 107 ? 0.106 32.637 42.808 1.00 29.38 105 ASN A C 1
ATOM 1462 O O . ASN A 1 107 ? 0.308 32.603 41.602 1.00 26.26 105 ASN A O 1
ATOM 1473 N N . PRO A 1 108 ? -1.123 32.469 43.323 1.00 31.88 106 PRO A N 1
ATOM 1474 C CA . PRO A 1 108 ? -2.224 32.083 42.423 1.00 28.14 106 PRO A CA 1
ATOM 1475 C C . PRO A 1 108 ? -2.495 33.058 41.287 1.00 25.96 106 PRO A C 1
ATOM 1476 O O . PRO A 1 108 ? -3.024 32.679 40.238 1.00 25.45 106 PRO A O 1
ATOM 1487 N N . ARG A 1 109 ? -2.147 34.309 41.483 1.00 28.54 107 ARG A N 1
ATOM 1488 C CA . ARG A 1 109 ? -2.418 35.299 40.453 1.00 32.50 107 ARG A CA 1
ATOM 1489 C C . ARG A 1 109 ? -1.658 35.008 39.140 1.00 31.33 107 ARG A C 1
ATOM 1490 O O . ARG A 1 109 ? -2.059 35.468 38.068 1.00 27.36 107 ARG A O 1
ATOM 1511 N N . TYR A 1 110 ? -0.595 34.208 39.223 1.00 26.30 108 TYR A N 1
ATOM 1512 C CA . TYR A 1 110 ? 0.247 33.945 38.047 1.00 25.98 108 TYR A CA 1
ATOM 1513 C C . TYR A 1 110 ? -0.002 32.581 37.430 1.00 29.28 108 TYR A C 1
ATOM 1514 O O . TYR A 1 110 ? 0.765 32.122 36.574 1.00 27.08 108 TYR A O 1
ATOM 1532 N N . ALA A 1 111 ? -1.119 31.959 37.800 1.00 29.31 109 ALA A N 1
ATOM 1533 C CA . ALA A 1 111 ? -1.470 30.640 37.297 1.00 27.17 109 ALA A CA 1
ATOM 1534 C C . ALA A 1 111 ? -1.417 30.521 35.780 1.00 28.68 109 ALA A C 1
ATOM 1535 O O . ALA A 1 111 ? -0.999 29.481 35.240 1.00 30.67 109 ALA A O 1
ATOM 1542 N N . ALA A 1 112 ? -1.839 31.569 35.084 1.00 23.97 110 ALA A N 1
ATOM 1543 C CA . ALA A 1 112 ? -1.969 31.491 33.637 1.00 24.83 110 ALA A CA 1
ATOM 1544 C C . ALA A 1 112 ? -0.573 31.476 32.998 1.00 25.17 110 ALA A C 1
ATOM 1545 O O . ALA A 1 112 ? -0.400 31.034 31.862 1.00 26.85 110 ALA A O 1
ATOM 1552 N N . VAL A 1 113 ? 0.398 31.975 33.745 1.00 25.32 111 VAL A N 1
ATOM 1553 C CA . VAL A 1 113 ? 1.795 31.948 33.279 1.00 25.34 111 VAL A CA 1
ATOM 1554 C C . VAL A 1 113 ? 2.300 30.527 33.279 1.00 31.57 111 VAL A C 1
ATOM 1555 O O . VAL A 1 113 ? 2.988 30.092 32.346 1.00 29.22 111 VAL A O 1
ATOM 1568 N N . THR A 1 114 ? 1.949 29.785 34.322 1.00 28.23 112 THR A N 1
ATOM 1569 C CA . THR A 1 114 ? 2.394 28.401 34.414 1.00 27.74 112 THR A CA 1
ATOM 1570 C C . THR A 1 114 ? 1.692 27.469 33.437 1.00 29.82 112 THR A C 1
ATOM 1571 O O . THR A 1 114 ? 2.099 26.319 33.320 1.00 33.46 112 THR A O 1
ATOM 1582 N N . THR A 1 115 ? 0.634 27.926 32.754 1.00 30.36 113 THR A N 1
ATOM 1583 C CA . THR A 1 115 ? -0.020 27.079 31.754 1.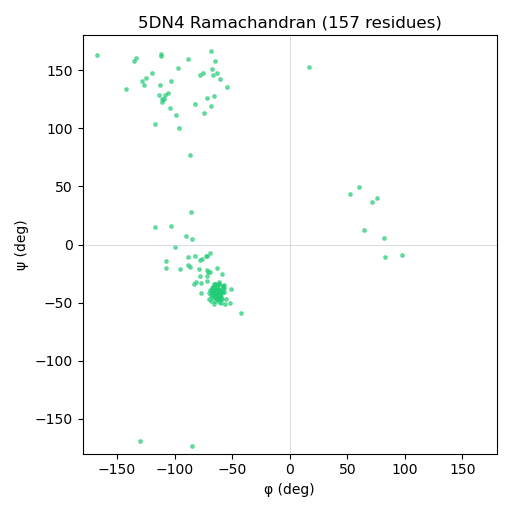00 27.19 113 THR A CA 1
ATOM 1584 C C . THR A 1 115 ? 0.038 27.636 30.336 1.00 30.33 113 THR A C 1
ATOM 1585 O O . THR A 1 115 ? -0.653 27.159 29.434 1.00 30.31 113 THR A O 1
ATOM 1596 N N . ALA A 1 116 ? 0.909 28.613 30.108 1.00 29.81 114 ALA A N 1
ATOM 1597 C CA . ALA A 1 116 ? 1.057 29.174 28.763 1.00 30.29 114 ALA A CA 1
ATOM 1598 C C . ALA A 1 116 ? 1.823 28.216 27.870 1.00 30.28 114 ALA A C 1
ATOM 1599 O O . ALA A 1 116 ? 2.728 27.526 28.338 1.00 31.10 114 ALA A O 1
ATOM 1606 N N . ALA A 1 117 ? 1.491 28.212 26.584 1.00 28.35 115 ALA A N 1
ATOM 1607 C CA . ALA A 1 117 ? 2.091 27.271 25.646 1.00 27.65 115 ALA A CA 1
ATOM 1608 C C . ALA A 1 117 ? 3.268 27.900 24.944 1.00 31.02 115 ALA A C 1
ATOM 1609 O O . ALA A 1 117 ? 4.090 27.192 24.398 1.00 35.20 115 ALA A O 1
ATOM 1616 N N . THR A 1 118 ? 3.324 29.225 24.925 1.00 30.53 116 THR A N 1
ATOM 1617 C CA . THR A 1 118 ? 4.445 29.927 24.292 1.00 28.70 116 THR A CA 1
ATOM 1618 C C . THR A 1 118 ? 4.941 31.058 25.167 1.00 24.27 116 THR A C 1
ATOM 1619 O O . THR A 1 118 ? 4.211 31.579 26.008 1.00 21.91 116 THR A O 1
ATOM 1630 N N . ALA A 1 119 ? 6.192 31.459 24.948 1.00 22.98 117 ALA A N 1
ATOM 1631 C CA . ALA A 1 119 ? 6.745 32.573 25.705 1.00 20.68 117 ALA A CA 1
ATOM 1632 C C . ALA A 1 119 ? 5.899 33.843 25.517 1.00 19.86 117 ALA A C 1
ATOM 1633 O O . ALA A 1 119 ? 5.597 34.570 26.473 1.00 22.63 117 ALA A O 1
ATOM 1640 N N . GLU A 1 120 ? 5.468 34.066 24.287 1.00 22.98 118 GLU A N 1
ATOM 1641 C CA . GLU A 1 120 ? 4.640 35.222 23.977 1.00 24.03 118 GLU A CA 1
ATOM 1642 C C . GLU A 1 120 ? 3.301 35.178 24.754 1.00 24.03 118 GLU A C 1
ATOM 1643 O O . GLU A 1 120 ? 2.870 36.180 25.338 1.00 24.76 118 GLU A O 1
ATOM 1655 N N . GLN A 1 121 ? 2.670 34.014 24.803 1.00 24.70 119 GLN A N 1
ATOM 1656 C CA . GLN A 1 121 ? 1.460 33.856 25.626 1.00 23.45 119 GLN A CA 1
ATOM 1657 C C . GLN A 1 121 ? 1.756 34.076 27.095 1.00 26.09 119 GLN A C 1
ATOM 1658 O O . GLN A 1 121 ? 0.958 34.672 27.818 1.00 21.43 119 GLN A O 1
ATOM 1672 N N . GLY A 1 122 ? 2.912 33.587 27.540 1.00 21.89 120 GLY A N 1
ATOM 1673 C CA . GLY A 1 122 ? 3.325 33.772 28.917 1.00 21.05 120 GLY A CA 1
ATOM 1674 C C . GLY A 1 122 ? 3.513 35.248 29.238 1.00 18.54 120 GLY A C 1
ATOM 1675 O O . GLY A 1 122 ? 3.196 35.700 30.339 1.00 21.46 120 GLY A O 1
ATOM 1679 N N . ALA A 1 123 ? 4.066 36.005 28.294 1.00 20.69 121 ALA A N 1
ATOM 1680 C CA . ALA A 1 123 ? 4.255 37.437 28.525 1.00 20.01 121 ALA A CA 1
ATOM 1681 C C . ALA A 1 123 ? 2.897 38.149 28.618 1.00 22.16 121 ALA A C 1
ATOM 1682 O O . ALA A 1 123 ? 2.740 39.066 29.434 1.00 21.97 121 ALA A O 1
ATOM 1689 N N . VAL A 1 124 ? 1.942 37.712 27.807 1.00 24.05 122 VAL A N 1
ATOM 1690 C CA . VAL A 1 124 ? 0.545 38.253 27.898 1.00 21.90 122 VAL A CA 1
ATOM 1691 C C . VAL A 1 124 ? -0.018 37.984 29.293 1.00 22.97 122 VAL A C 1
ATOM 1692 O O . VAL A 1 124 ? -0.524 38.892 29.953 1.00 24.84 122 VAL A O 1
ATOM 1705 N N . ALA A 1 125 ? 0.151 36.755 29.762 1.00 23.96 123 ALA A N 1
ATOM 1706 C CA . ALA A 1 125 ? -0.295 36.352 31.091 1.00 23.43 123 ALA A CA 1
ATOM 1707 C C . ALA A 1 125 ? 0.342 37.161 32.204 1.00 23.13 123 ALA A C 1
ATOM 1708 O O . ALA A 1 125 ? -0.322 37.519 33.177 1.00 21.89 123 ALA A O 1
ATOM 1715 N N . LEU A 1 126 ? 1.643 37.460 32.095 1.00 20.58 124 LEU A N 1
ATOM 1716 C CA . LEU A 1 126 ? 2.272 38.262 33.111 1.00 19.60 124 LEU A CA 1
ATOM 1717 C C . LEU A 1 126 ? 1.677 39.647 33.135 1.00 20.00 124 LEU A C 1
ATOM 1718 O O . LEU A 1 126 ? 1.489 40.229 34.209 1.00 23.80 124 LEU A O 1
ATOM 1734 N N . GLN A 1 127 ? 1.434 40.192 31.947 1.00 20.28 125 GLN A N 1
ATOM 1735 C CA . GLN A 1 127 ? 0.972 41.575 31.852 1.00 21.93 125 GLN A CA 1
ATOM 1736 C C . GLN A 1 127 ? -0.453 41.655 32.432 1.00 23.16 125 GLN A C 1
ATOM 1737 O O . GLN A 1 127 ? -0.782 42.577 33.163 1.00 26.71 125 GLN A O 1
ATOM 1751 N N . ASN A 1 128 ? -1.287 40.688 32.091 1.00 22.90 126 ASN A N 1
ATOM 1752 C CA . ASN A 1 128 ? -2.638 40.617 32.701 1.00 24.29 126 ASN A CA 1
ATOM 1753 C C . ASN A 1 128 ? -2.604 40.518 34.227 1.00 30.18 126 ASN A C 1
ATOM 1754 O O . ASN A 1 128 ? -3.453 41.114 34.916 1.00 30.75 126 ASN A O 1
ATOM 1765 N N . ALA A 1 129 ? -1.626 39.785 34.767 1.00 26.11 127 ALA A N 1
ATOM 1766 C CA . ALA A 1 129 ? -1.495 39.598 36.213 1.00 27.63 127 ALA A CA 1
ATOM 1767 C C . ALA A 1 129 ? -0.907 40.839 36.893 1.00 29.55 127 ALA A C 1
ATOM 1768 O O . ALA A 1 129 ? -0.943 40.959 38.111 1.00 29.44 127 ALA A O 1
ATOM 1775 N N . GLY A 1 130 ? -0.371 41.763 36.105 1.00 26.72 128 GLY A N 1
ATOM 1776 C CA . GLY A 1 130 ? 0.217 42.974 36.645 1.00 26.15 128 GLY A CA 1
ATOM 1777 C C . GLY A 1 130 ? 1.589 42.785 37.283 1.00 32.24 128 GLY A C 1
ATOM 1778 O O . GLY A 1 130 ? 1.902 43.382 38.321 1.00 29.32 128 GLY A O 1
ATOM 1782 N N . TYR A 1 131 ? 2.419 41.958 36.653 1.00 26.00 129 TYR A N 1
ATOM 1783 C CA . TYR A 1 131 ? 3.781 41.707 37.146 1.00 26.09 129 TYR A CA 1
ATOM 1784 C C . TYR A 1 131 ? 4.577 42.991 37.390 1.00 26.13 129 TYR A C 1
ATOM 1785 O O . TYR A 1 131 ? 5.177 43.153 38.447 1.00 31.49 129 TYR A O 1
ATOM 1803 N N . ALA A 1 132 ? 4.610 43.885 36.406 1.00 26.85 130 ALA A N 1
ATOM 1804 C CA . ALA A 1 132 ? 5.282 45.182 36.546 1.00 31.86 130 ALA A CA 1
ATOM 1805 C C . ALA A 1 132 ? 4.329 46.317 36.177 1.00 34.17 130 ALA A C 1
ATOM 1806 O O . ALA A 1 132 ? 3.618 46.233 35.177 1.00 37.54 130 ALA A O 1
ATOM 1813 N N . THR A 1 133 ? 4.319 47.394 36.952 1.00 38.71 131 THR A N 1
ATOM 1814 C CA . THR A 1 133 ? 3.355 48.467 36.681 1.00 40.26 131 THR A CA 1
ATOM 1815 C C . THR A 1 133 ? 3.825 49.396 35.563 1.00 38.29 131 THR A C 1
ATOM 1816 O O . THR A 1 133 ? 3.003 49.937 34.801 1.00 37.91 131 THR A O 1
ATOM 1827 N N . ASP A 1 134 ? 5.136 49.581 35.455 1.00 35.41 132 ASP A N 1
ATOM 1828 C CA . ASP A 1 134 ? 5.690 50.376 34.356 1.00 35.47 132 ASP A CA 1
ATOM 1829 C C . ASP A 1 134 ? 5.510 49.659 33.023 1.00 31.05 132 ASP A C 1
ATOM 1830 O O . ASP A 1 134 ? 6.048 48.554 32.837 1.00 29.07 132 ASP A O 1
ATOM 18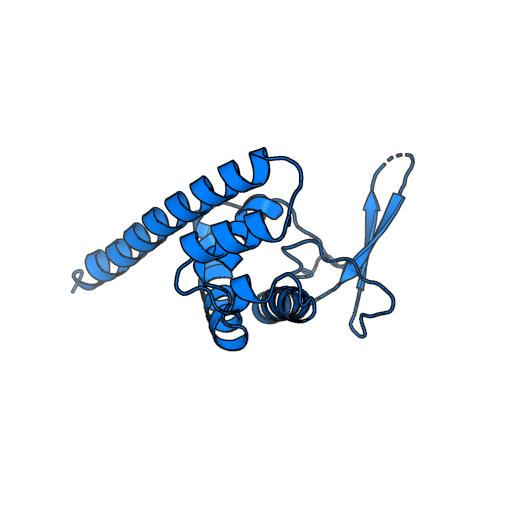39 N N . PRO A 1 135 ? 4.777 50.284 32.082 1.00 30.63 133 PRO A N 1
ATOM 1840 C CA . PRO A 1 135 ? 4.470 49.586 30.831 1.00 29.75 133 PRO A CA 1
ATOM 1841 C C . PRO A 1 135 ? 5.697 49.393 29.971 1.00 25.78 133 PRO A C 1
ATOM 1842 O O . PRO A 1 135 ? 5.621 48.662 28.980 1.00 26.63 133 PRO A O 1
ATOM 1853 N N . ASN A 1 136 ? 6.837 49.988 30.342 1.00 27.14 134 ASN A N 1
ATOM 1854 C CA . ASN A 1 136 ? 8.019 49.707 29.560 1.00 26.68 134 ASN A CA 1
ATOM 1855 C C . ASN A 1 136 ? 8.500 48.276 29.788 1.00 26.87 134 ASN A C 1
ATOM 1856 O O . ASN A 1 136 ? 9.174 47.700 28.926 1.00 22.58 134 ASN A O 1
ATOM 1867 N N . TYR A 1 137 ? 8.149 47.677 30.924 1.00 23.89 135 TYR A N 1
ATOM 1868 C CA . TYR A 1 137 ? 8.635 46.323 31.184 1.00 21.03 135 TY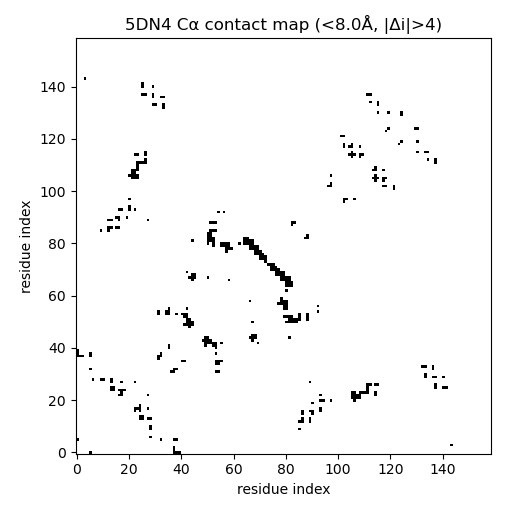R A CA 1
ATOM 1869 C C . TYR A 1 137 ? 8.081 45.358 30.155 1.00 21.42 135 TYR A C 1
ATOM 1870 O O . TYR A 1 137 ? 8.832 44.579 29.572 1.00 18.93 135 TYR A O 1
ATOM 1888 N N . ALA A 1 138 ? 6.773 45.428 29.869 1.00 18.88 136 ALA A N 1
ATOM 1889 C CA . ALA A 1 138 ? 6.196 44.508 28.896 1.00 21.53 136 ALA A CA 1
ATOM 1890 C C . ALA A 1 138 ? 6.793 44.712 27.493 1.00 21.19 136 ALA A C 1
ATOM 1891 O O . ALA A 1 138 ? 6.988 43.743 26.754 1.00 19.40 136 ALA A O 1
ATOM 1898 N N . ARG A 1 139 ? 7.099 45.955 27.140 1.00 19.19 137 ARG A N 1
ATOM 1899 C CA . ARG A 1 139 ? 7.681 46.249 25.828 1.00 20.81 137 ARG A CA 1
ATOM 1900 C C . ARG A 1 139 ? 9.077 45.607 25.751 1.00 17.92 137 ARG A C 1
ATOM 1901 O O . ARG A 1 139 ? 9.442 44.974 24.749 1.00 18.53 137 ARG A O 1
ATOM 1922 N N . LYS A 1 140 ? 9.830 45.781 26.825 1.00 18.68 138 LYS A N 1
ATOM 1923 C CA . LYS A 1 140 ? 11.195 45.273 26.872 1.00 18.34 138 LYS A CA 1
ATOM 1924 C C . LYS A 1 140 ? 11.181 43.733 26.835 1.00 19.47 138 LYS A C 1
ATOM 1925 O O . LYS A 1 140 ? 12.023 43.101 26.207 1.00 18.55 138 LYS A O 1
ATOM 1944 N N . LEU A 1 141 ? 10.210 43.118 27.506 1.00 16.62 139 LEU A N 1
ATOM 1945 C CA . LEU A 1 141 ? 10.125 41.676 27.563 1.00 18.29 139 LEU A CA 1
ATOM 1946 C C . LEU A 1 141 ? 9.781 41.114 26.189 1.00 17.97 139 LEU A C 1
ATOM 1947 O O . LEU A 1 141 ? 10.311 40.097 25.758 1.00 18.79 139 LEU A O 1
ATOM 1963 N N . THR A 1 142 ? 8.868 41.779 25.484 1.00 20.94 140 THR A N 1
ATOM 1964 C CA . THR A 1 142 ? 8.492 41.335 24.152 1.00 21.02 140 THR A CA 1
ATOM 1965 C C . THR A 1 142 ? 9.697 41.345 23.221 1.00 20.74 140 THR A C 1
ATOM 1966 O O . THR A 1 142 ? 9.918 40.404 22.436 1.00 21.66 140 THR A O 1
ATOM 1977 N N . SER A 1 143 ? 10.498 42.392 23.349 1.00 20.72 141 SER A N 1
ATOM 1978 C CA . SER A 1 143 ? 11.676 42.522 22.515 1.00 20.21 141 SER A CA 1
ATOM 1979 C C . SER A 1 143 ? 12.726 41.480 22.872 1.00 18.85 141 SER A C 1
ATOM 1980 O O . SER A 1 143 ? 13.392 40.930 21.981 1.00 18.55 141 SER A O 1
ATOM 1988 N N . MET A 1 144 ? 12.869 41.217 24.165 1.00 16.08 142 MET A N 1
ATOM 1989 C CA . MET A 1 144 ? 13.829 40.226 24.647 1.00 19.14 142 MET A CA 1
ATOM 1990 C C . MET A 1 144 ? 13.450 38.844 24.110 1.00 21.07 142 MET A C 1
ATOM 1991 O O . MET A 1 144 ? 14.297 38.095 23.626 1.00 18.58 142 MET A O 1
ATOM 2005 N N . ILE A 1 145 ? 12.170 38.507 24.184 1.00 19.76 143 ILE A N 1
ATOM 2006 C CA . ILE A 1 145 ? 11.716 37.203 23.711 1.00 20.62 143 ILE A CA 1
ATOM 2007 C C . ILE A 1 145 ? 12.023 37.046 22.208 1.00 21.05 143 ILE A C 1
ATOM 2008 O O . ILE A 1 145 ? 12.526 35.997 21.759 1.00 20.31 143 ILE A O 1
ATOM 2024 N N . GLN A 1 146 ? 11.760 38.089 21.428 1.00 19.69 144 GLN A N 1
ATOM 2025 C CA . GLN A 1 146 ? 12.096 38.078 19.989 1.00 19.61 144 GLN A CA 1
ATOM 2026 C C . GLN A 1 146 ? 13.583 37.915 19.758 1.00 21.52 144 GLN A C 1
ATOM 2027 O O . GLN A 1 146 ? 14.009 37.155 18.877 1.00 22.64 144 GLN A O 1
ATOM 2041 N N . GLN A 1 147 ? 14.380 38.611 20.558 1.00 19.31 145 GLN A N 1
ATOM 2042 C CA . GLN A 1 147 ? 15.829 38.528 20.397 1.00 21.79 145 GLN A CA 1
ATOM 2043 C C . GLN A 1 147 ? 16.318 37.110 20.713 1.00 20.29 145 GLN A C 1
ATOM 2044 O O . GLN A 1 147 ? 17.131 36.557 19.980 1.00 22.64 145 GLN A O 1
ATOM 2058 N N . LEU A 1 148 ? 15.815 36.518 21.789 1.00 20.34 146 LEU A N 1
ATOM 2059 C CA . LEU A 1 148 ? 16.190 35.163 22.180 1.00 19.85 146 LEU A CA 1
ATOM 2060 C C . LEU A 1 148 ? 15.800 34.134 21.128 1.00 21.74 146 LEU A C 1
ATOM 2061 O O . LEU A 1 148 ? 16.565 33.220 20.854 1.00 21.91 146 LEU A O 1
ATOM 2077 N N . LYS A 1 149 ? 14.634 34.287 20.507 1.00 23.35 147 LYS A N 1
ATOM 2078 C CA . LYS A 1 149 ? 14.252 33.383 19.421 1.00 25.91 147 LYS A CA 1
ATOM 2079 C C . LYS A 1 149 ? 15.271 33.419 18.290 1.00 25.52 147 LYS A C 1
ATOM 2080 O O . LYS A 1 149 ? 15.718 32.363 17.816 1.00 28.18 147 LYS A O 1
ATOM 2090 N N . ALA A 1 150 ? 15.669 34.622 17.869 1.00 23.83 148 ALA A N 1
ATOM 2091 C CA . ALA A 1 150 ? 16.646 34.760 16.790 1.00 23.34 148 ALA A CA 1
ATOM 2092 C C . ALA A 1 150 ? 17.998 34.163 17.205 1.00 25.88 148 ALA A C 1
ATOM 2093 O O . ALA A 1 150 ? 18.665 33.490 16.418 1.00 25.43 148 ALA A O 1
ATOM 2100 N N . MET A 1 151 ? 18.398 34.397 18.448 1.00 24.53 149 MET A N 1
ATOM 2101 C CA . MET A 1 151 ? 19.664 33.863 18.938 1.00 24.31 149 MET A CA 1
ATOM 2102 C C . MET A 1 151 ? 19.677 32.354 18.940 1.00 23.67 149 MET A C 1
ATOM 2103 O O . MET A 1 151 ? 20.668 31.760 18.543 1.00 25.16 149 MET A O 1
ATOM 2117 N N . SER A 1 152 ? 18.602 31.737 19.408 1.00 21.97 150 SER A N 1
ATOM 2118 C CA . SER A 1 152 ? 18.542 30.275 19.466 1.00 27.89 150 SER A CA 1
ATOM 2119 C C . SER A 1 152 ? 18.532 29.685 18.058 1.00 31.25 150 SER A C 1
ATOM 2120 O O . SER A 1 152 ? 19.140 28.645 17.816 1.00 26.74 150 SER A O 1
ATOM 2128 N N . GLU A 1 153 ? 17.872 30.352 17.116 1.00 29.64 151 GLU A N 1
ATOM 2129 C CA . GLU A 1 153 ? 17.947 29.928 15.714 1.00 32.56 151 GLU A CA 1
ATOM 2130 C C . GLU A 1 153 ? 19.382 29.955 15.204 1.00 32.53 151 GLU A C 1
ATOM 2131 O O . GLU A 1 153 ? 19.842 29.023 14.537 1.00 39.42 151 GLU A O 1
ATOM 2143 N N . LYS A 1 154 ? 20.096 31.026 15.523 1.00 31.35 152 LYS A N 1
ATOM 2144 C CA . LYS A 1 154 ? 21.460 31.206 15.085 1.00 30.21 152 LYS A CA 1
ATOM 2145 C C . LYS A 1 154 ? 22.363 30.138 15.708 1.00 35.82 152 LYS A C 1
ATOM 2146 O O . LYS A 1 154 ? 23.255 29.626 15.042 1.00 31.74 152 LYS A O 1
ATOM 2156 N N . VAL A 1 155 ? 22.137 29.797 16.977 1.00 30.23 153 VAL A N 1
ATOM 2157 C CA . VAL A 1 155 ? 22.939 28.751 17.625 1.00 28.08 153 VAL A CA 1
ATOM 2158 C C . VAL A 1 155 ? 22.688 27.412 16.926 1.00 28.06 153 VAL A C 1
ATOM 2159 O O . VAL A 1 155 ? 23.629 26.662 16.652 1.00 32.30 153 VAL A O 1
ATOM 2172 N N . SER A 1 156 ? 21.425 27.120 16.628 1.00 29.01 154 SER A N 1
ATOM 2173 C CA . SER A 1 156 ? 21.079 25.830 16.029 1.00 35.95 154 SER A CA 1
ATOM 2174 C C . SER A 1 156 ? 21.763 25.662 14.667 1.00 44.22 154 SER A C 1
ATOM 2175 O O . SER A 1 156 ? 22.178 24.555 14.287 1.00 42.04 154 SER A O 1
ATOM 2183 N N . LYS A 1 157 ? 21.908 26.772 13.953 1.00 42.71 155 LYS A N 1
ATOM 2184 C CA . LYS A 1 157 ? 22.568 26.754 12.659 1.00 44.59 155 LYS A CA 1
ATOM 2185 C C . LYS A 1 157 ? 24.088 26.703 12.783 1.00 40.30 155 LYS A C 1
ATOM 2186 O O . LYS A 1 157 ? 24.767 26.198 11.905 1.00 43.75 155 LYS A O 1
ATOM 2193 N N . THR A 1 158 ? 24.644 27.219 13.865 1.00 40.36 156 THR A N 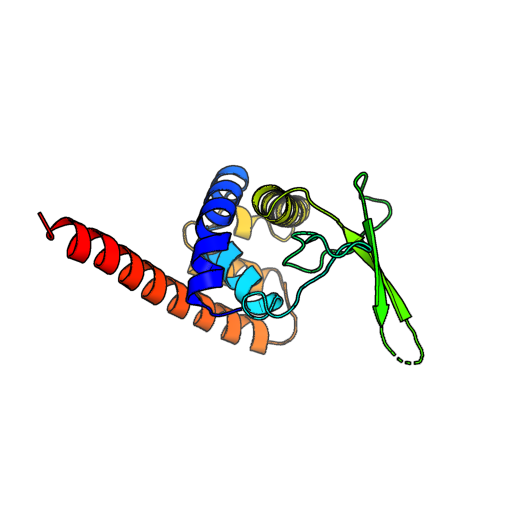1
ATOM 2194 C CA . THR A 1 158 ? 26.055 27.032 14.113 1.00 36.05 156 THR A CA 1
ATOM 2195 C C . THR A 1 158 ? 26.349 25.538 14.343 1.00 40.54 156 THR A C 1
ATOM 2196 O O . THR A 1 158 ? 27.418 25.045 13.961 1.00 36.28 156 THR A O 1
ATOM 2207 N N . TYR A 1 159 ? 25.406 24.825 14.961 1.00 32.08 157 TYR A N 1
ATOM 2208 C CA . TYR A 1 159 ? 25.584 23.402 15.273 1.00 35.12 157 TYR A CA 1
ATOM 2209 C C . TYR A 1 159 ? 25.601 22.568 13.995 1.00 36.20 157 TYR A C 1
ATOM 2210 O O . TYR A 1 159 ? 26.449 21.698 13.816 1.00 33.96 157 TYR A O 1
ATOM 2228 N N . SER A 1 160 ? 24.625 22.790 13.122 1.00 34.11 158 SER A N 1
ATOM 2229 C CA . SER A 1 160 ? 24.476 21.901 11.974 1.00 41.19 158 SER A CA 1
ATOM 2230 C C . SER A 1 160 ? 25.440 22.345 10.880 1.00 43.92 158 SER A C 1
ATOM 2231 O O . SER A 1 160 ? 26.001 21.503 10.175 1.00 39.29 158 SER A O 1
ATOM 2239 N N . ALA A 1 161 ? 25.672 23.653 10.776 1.00 44.26 159 ALA A N 1
ATOM 2240 C CA . ALA A 1 161 ? 26.713 24.182 9.885 1.00 47.73 159 ALA A CA 1
ATOM 2241 C C . ALA A 1 161 ? 28.058 23.583 10.233 1.00 41.09 159 ALA A C 1
ATOM 2242 O O . ALA A 1 161 ? 28.898 23.352 9.380 1.00 49.81 159 ALA A O 1
ATOM 2249 N N . ASN A 1 162 ? 28.265 23.340 11.509 1.00 39.89 160 ASN A N 1
ATOM 2250 C CA . ASN A 1 162 ? 29.498 22.757 11.972 1.00 34.29 160 ASN A CA 1
ATOM 2251 C C . ASN A 1 162 ? 29.636 21.260 11.755 1.00 49.21 160 ASN A C 1
ATOM 2252 O O . ASN A 1 162 ? 30.710 20.748 11.426 1.00 42.84 160 ASN A O 1
ATOM 2263 N N . LEU A 1 163 ? 28.536 20.563 12.007 1.00 36.12 161 LEU A N 1
ATOM 2264 C CA . LEU A 1 163 ? 28.471 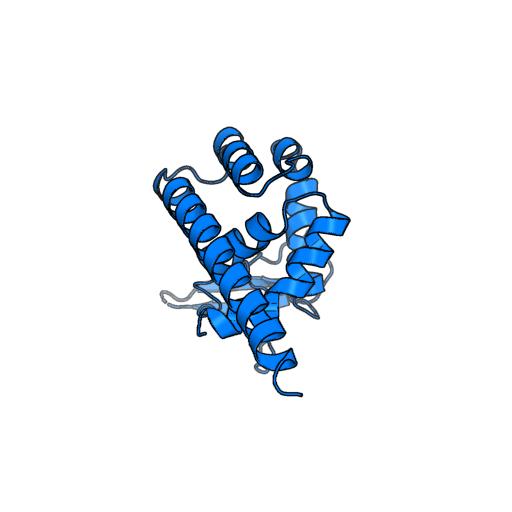19.122 11.871 1.00 40.39 161 LEU A CA 1
ATOM 2265 C C . LEU A 1 163 ? 28.821 18.736 10.446 1.00 41.00 161 LEU A C 1
ATOM 2266 O O . LEU A 1 163 ? 29.475 17.718 10.233 1.00 45.30 161 LEU A O 1
ATOM 2282 N N . ASP A 1 164 ? 28.423 19.539 9.459 1.00 41.58 162 ASP A N 1
ATOM 2283 C CA . ASP A 1 164 ? 28.796 19.198 8.095 1.00 47.22 162 ASP A CA 1
ATOM 2284 C C . ASP A 1 164 ? 30.194 19.763 7.789 1.00 57.74 162 ASP A C 1
ATOM 2285 O O . ASP A 1 164 ? 30.520 20.082 6.652 1.00 66.81 162 ASP A O 1
ATOM 2294 N N . ASN A 1 165 ? 30.997 19.890 8.848 1.00 53.99 163 ASN A N 1
ATOM 2295 C CA . ASN A 1 165 ? 32.434 19.730 8.779 1.00 43.73 163 ASN A CA 1
ATOM 2296 C C . ASN A 1 165 ? 32.694 18.277 9.208 1.00 52.10 163 ASN A C 1
ATOM 2297 O O . ASN A 1 165 ? 32.678 17.955 10.405 1.00 48.02 163 ASN A O 1
ATOM 2301 N N . LEU A 1 166 ? 32.915 17.430 8.199 1.00 60.97 164 LEU A N 1
ATOM 2302 C CA . LEU A 1 166 ? 32.843 15.964 8.261 1.00 49.38 164 LEU A CA 1
ATOM 2303 C C . LEU A 1 166 ? 31.615 15.509 7.475 1.00 54.12 164 LEU A C 1
ATOM 2304 O O . LEU A 1 166 ? 31.606 15.523 6.234 1.00 58.49 164 LEU A O 1
#

Foldseek 3Di:
DDLLVLCVQQQVLLVVLCVVQQQDSLLLVLQLCVQQVSVPNFDAAPVGHGLLQSNQAFDDPVDPADWHWDWDPVIDITIGHGDPGVNRNSNVVSVVLNVDVLQVQSSNDPHSLSNLVSCVVSCVDVPVVVSVSSVVSSVVVVVSVVVVVCVVVVVVVVD

Solvent-accessible surface area: 9031 Å² total; per-residue (Å²): 68,105,38,125,79,2,11,83,128,0,33,112,14,0,125,57,0,18,125,115,23,35,0,13,34,35,0,0,0,0,0,0,1,39,49,2,37,47,4,77,106,88,18,75,82,128,112,39,91,55,0,66,6,11,20,17,30,116,15,86,113,98,43,134,22,69,63,0,86,62,82,63,121,132,88,66,110,26,69,27,13,3,7,92,40,30,64,65,4,0,27,26,18,2,53,70,14,79,102,55,112,192,28,59,60,0,25,113,17,87,54,11,91,92,0,14,89,12,4,112,122,32,44,69,43,136,75,77,70,31,27,145,108,4,64,66,20,4,111,87,1,76,52,12,39,106,85,50,64,81,87,152,65,66,97,131,114,72,142

B-factor: mean 32.85, std 11.43, range [16.06, 81.64]

CATH classification: 1.10.530.10 (+1 more: 2.10.70.40)

Radius of gyration: 16.61 Å; Cα contacts (8 Å, |Δi|>4): 222; chains: 1; bounding box: 37×40×49 Å

Organism: Salmonella typhimurium (strain LT2 / SGSC1412 / ATCC 700720) (NCBI:txid99287)

Nearest PDB structures (foldseek):
  5dn4-assembly1_A  TM=1.006E+00  e=1.223E-28  Salmonella enterica subsp. enterica serovar Typhimurium str. LT2
  5dn5-assembly2_B  TM=9.728E-01  e=3.632E-24  Salmonella enterica subsp. enterica serovar Typhimurium str. LT2
  5dn5-assembly3_C  TM=9.176E-01  e=7.747E-21  Salmonella enterica subsp. enterica serovar Typhimurium str. LT2
  3k3t-assembly1_A  TM=8.235E-01  e=1.852E-14  Sphingomonas sp. A1
  2zyc-assembly1_A  TM=8.215E-01  e=2.208E-14  Sphingomonas sp. A1